Protein AF-A0A1E3YEC2-F1 (afdb_monomer_lite)

Foldseek 3Di:
DLVVLLVVLVVVLVVVVVVVVVVCPVVVVCVVVCCVPCVVVVVVVSVVSSVVSSVVSVVVVVVVVVVVVVVVVVVVVVVVVPVCNVVVVVVVVVVVVD

Radius of gyration: 26.92 Å; chains: 1; bounding box: 63×34×64 Å

Structure (mmCIF, N/CA/C/O backbone):
data_AF-A0A1E3YEC2-F1
#
_entry.id   AF-A0A1E3YEC2-F1
#
loop_
_atom_site.group_PDB
_atom_site.id
_atom_site.type_symbol
_atom_site.label_atom_id
_atom_site.label_alt_id
_atom_site.label_comp_id
_atom_site.label_asym_id
_atom_site.label_entity_id
_atom_site.label_seq_id
_atom_site.pdbx_PDB_ins_code
_atom_site.Cartn_x
_atom_site.Cartn_y
_atom_site.Cartn_z
_atom_site.occupancy
_atom_site.B_iso_or_equiv
_atom_site.auth_seq_id
_atom_site.auth_comp_id
_atom_site.auth_asym_id
_atom_site.auth_atom_id
_atom_site.pdbx_PDB_model_num
ATOM 1 N N . MET A 1 1 ? 9.003 -8.418 -9.346 1.00 69.62 1 MET A N 1
ATOM 2 C CA . MET A 1 1 ? 8.421 -7.099 -8.998 1.00 69.62 1 MET A CA 1
ATOM 3 C C . MET A 1 1 ? 7.143 -7.187 -8.178 1.00 69.62 1 MET A C 1
ATOM 5 O O . MET A 1 1 ? 7.037 -6.404 -7.252 1.00 69.62 1 MET A O 1
ATOM 9 N N . ILE A 1 2 ? 6.229 -8.132 -8.447 1.00 75.44 2 ILE A N 1
ATOM 10 C CA . ILE A 1 2 ? 4.969 -8.306 -7.688 1.00 75.44 2 ILE A CA 1
ATOM 11 C C . ILE A 1 2 ? 5.185 -8.293 -6.166 1.00 75.44 2 ILE A C 1
ATOM 13 O O . ILE A 1 2 ? 4.560 -7.493 -5.482 1.00 75.44 2 ILE A O 1
ATOM 17 N N . ALA A 1 3 ? 6.125 -9.093 -5.652 1.00 78.44 3 ALA A N 1
ATOM 18 C CA . ALA A 1 3 ? 6.426 -9.129 -4.218 1.00 78.44 3 ALA A CA 1
ATOM 19 C C . ALA A 1 3 ? 6.913 -7.775 -3.665 1.00 78.44 3 ALA A C 1
ATOM 21 O O . ALA A 1 3 ? 6.478 -7.353 -2.602 1.00 78.44 3 ALA A O 1
ATOM 22 N N . ASN A 1 4 ? 7.760 -7.057 -4.413 1.00 80.62 4 ASN A N 1
ATOM 23 C CA . ASN A 1 4 ? 8.290 -5.757 -3.991 1.00 80.62 4 ASN A CA 1
ATOM 24 C C . ASN A 1 4 ? 7.210 -4.661 -4.009 1.00 80.62 4 ASN A C 1
ATOM 26 O O . ASN A 1 4 ? 7.137 -3.838 -3.104 1.00 80.62 4 ASN A O 1
ATOM 30 N N . SER A 1 5 ? 6.335 -4.675 -5.020 1.00 82.00 5 SER A N 1
ATOM 31 C CA . SER A 1 5 ? 5.194 -3.760 -5.117 1.00 82.00 5 SER A CA 1
ATOM 32 C C . SER A 1 5 ? 4.158 -4.021 -4.020 1.00 82.00 5 SER A C 1
ATOM 34 O O . SER A 1 5 ? 3.637 -3.071 -3.445 1.00 82.00 5 SER A O 1
ATOM 36 N N . ALA A 1 6 ? 3.894 -5.292 -3.694 1.00 84.31 6 ALA A N 1
ATOM 37 C CA . ALA A 1 6 ? 3.013 -5.684 -2.592 1.00 84.31 6 ALA A CA 1
ATOM 38 C C . ALA A 1 6 ? 3.586 -5.268 -1.237 1.00 84.31 6 ALA A C 1
ATOM 40 O O . ALA A 1 6 ? 2.862 -4.712 -0.416 1.00 84.31 6 ALA A O 1
ATOM 41 N N . PHE A 1 7 ? 4.888 -5.470 -1.030 1.00 86.38 7 PHE A N 1
ATOM 42 C CA . PHE A 1 7 ? 5.572 -5.049 0.187 1.00 86.38 7 PHE A CA 1
ATOM 43 C C . PHE A 1 7 ? 5.528 -3.527 0.370 1.00 86.38 7 PHE A C 1
ATOM 45 O O . PHE A 1 7 ? 5.158 -3.048 1.438 1.00 86.38 7 PHE A O 1
ATOM 52 N N . LEU A 1 8 ? 5.820 -2.757 -0.684 1.00 87.81 8 LEU A N 1
ATOM 53 C CA . LEU A 1 8 ? 5.767 -1.295 -0.627 1.00 87.81 8 LEU A CA 1
ATOM 54 C C . LEU A 1 8 ? 4.339 -0.779 -0.383 1.00 87.81 8 LEU A C 1
ATOM 56 O O . LEU A 1 8 ? 4.146 0.121 0.432 1.00 87.81 8 LEU A O 1
ATOM 60 N N . ALA A 1 9 ? 3.337 -1.376 -1.037 1.00 88.75 9 ALA A N 1
ATOM 61 C CA . ALA A 1 9 ? 1.932 -1.048 -0.806 1.00 88.75 9 ALA A CA 1
ATOM 62 C C . ALA A 1 9 ? 1.510 -1.348 0.640 1.00 88.75 9 ALA A C 1
ATOM 64 O O . ALA A 1 9 ? 0.870 -0.516 1.279 1.00 88.75 9 ALA A O 1
ATOM 65 N N . ALA A 1 10 ? 1.908 -2.503 1.180 1.00 89.31 10 ALA A N 1
ATOM 66 C CA . ALA A 1 10 ? 1.640 -2.863 2.567 1.00 89.31 10 ALA A CA 1
ATOM 67 C C . ALA A 1 10 ? 2.307 -1.879 3.537 1.00 89.31 10 ALA A C 1
ATOM 69 O O . ALA A 1 10 ? 1.659 -1.420 4.469 1.00 89.31 10 ALA A O 1
ATOM 70 N N . MET A 1 11 ? 3.565 -1.502 3.293 1.00 92.88 11 MET A N 1
ATOM 71 C CA . MET A 1 11 ? 4.304 -0.568 4.146 1.00 92.88 11 MET A CA 1
ATOM 72 C C . MET A 1 11 ? 3.632 0.808 4.206 1.00 92.88 11 MET A C 1
ATOM 74 O O . MET A 1 11 ? 3.452 1.359 5.289 1.00 92.88 11 MET A O 1
ATOM 78 N N . ILE A 1 12 ? 3.209 1.345 3.059 1.00 91.25 12 ILE A N 1
ATOM 79 C CA . ILE A 1 12 ? 2.503 2.630 2.993 1.00 91.25 12 ILE A CA 1
ATOM 80 C C . ILE A 1 12 ? 1.125 2.529 3.654 1.00 91.25 12 ILE A C 1
ATOM 82 O O . I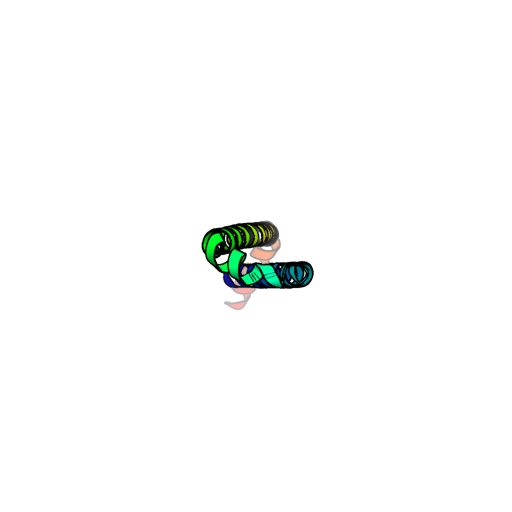LE A 1 12 ? 0.767 3.414 4.425 1.00 91.25 12 ILE A O 1
ATOM 86 N N . LEU A 1 13 ? 0.365 1.457 3.396 1.00 91.75 13 LEU A N 1
ATOM 87 C CA . LEU A 1 13 ? -0.929 1.223 4.042 1.00 91.75 13 LEU A CA 1
ATOM 88 C C . LEU A 1 13 ? -0.787 1.236 5.568 1.00 91.75 13 LEU A C 1
ATOM 90 O O . LEU A 1 13 ? -1.544 1.910 6.256 1.00 91.75 13 LEU A O 1
ATOM 94 N N . LEU A 1 14 ? 0.211 0.522 6.085 1.00 90.69 14 LEU A N 1
ATOM 95 C CA . LEU A 1 14 ? 0.488 0.404 7.513 1.00 90.69 14 LEU A CA 1
ATOM 96 C C . LEU A 1 14 ? 0.847 1.773 8.118 1.00 90.69 14 LEU A C 1
ATOM 98 O O . LEU A 1 14 ? 0.340 2.137 9.177 1.00 90.69 14 LEU A O 1
ATOM 102 N N . LEU A 1 15 ? 1.649 2.569 7.406 1.00 92.88 15 LEU A N 1
ATOM 103 C CA . LEU A 1 15 ? 2.015 3.929 7.805 1.00 92.88 15 LEU A CA 1
ATOM 104 C C . LEU A 1 15 ? 0.785 4.851 7.852 1.00 92.88 15 LEU A C 1
ATOM 106 O O . LEU A 1 15 ? 0.583 5.555 8.840 1.00 92.88 15 LEU A O 1
ATOM 110 N N . VAL A 1 16 ? -0.082 4.791 6.836 1.00 89.44 16 VAL A N 1
ATOM 111 C CA . VAL A 1 16 ? -1.352 5.536 6.801 1.00 89.44 16 VAL A CA 1
ATOM 112 C C . VAL A 1 16 ? -2.243 5.138 7.974 1.00 89.44 16 VAL A C 1
ATOM 114 O O . VAL A 1 16 ? -2.750 6.012 8.672 1.00 89.44 16 VAL A O 1
ATOM 117 N N . VAL A 1 17 ? -2.394 3.837 8.235 1.00 87.62 17 VAL A N 1
ATOM 118 C CA . VAL A 1 17 ? -3.178 3.336 9.370 1.00 87.62 17 VAL A CA 1
ATOM 119 C C . VAL A 1 17 ? -2.633 3.876 10.687 1.00 87.62 17 VAL A C 1
ATOM 121 O O . VAL A 1 17 ? -3.417 4.389 11.476 1.00 87.62 17 VAL A O 1
ATOM 124 N N . PHE A 1 18 ? -1.319 3.836 10.919 1.00 87.44 18 PHE A N 1
ATOM 125 C CA . PHE A 1 18 ? -0.725 4.373 12.149 1.00 87.44 18 PHE A CA 1
ATOM 126 C C . PHE A 1 18 ? -0.974 5.870 12.328 1.00 87.44 18 PHE A C 1
ATOM 128 O O . PHE A 1 18 ? -1.360 6.299 13.414 1.00 87.44 18 PHE A O 1
ATOM 135 N N . VAL A 1 19 ? -0.788 6.660 11.270 1.00 88.62 19 VAL A N 1
ATOM 136 C CA . VAL A 1 19 ? -1.030 8.109 11.309 1.00 88.62 19 VAL A CA 1
ATOM 137 C C . VAL A 1 19 ? -2.496 8.401 11.621 1.00 88.62 19 VAL A C 1
ATOM 139 O O . VAL A 1 19 ? -2.793 9.239 12.471 1.00 88.62 19 VAL A O 1
ATOM 142 N N . VAL A 1 20 ? -3.414 7.682 10.976 1.00 85.81 20 VAL A N 1
ATOM 143 C CA . VAL A 1 20 ? -4.856 7.813 11.203 1.00 85.81 20 VAL A CA 1
ATOM 144 C C . VAL A 1 20 ? -5.211 7.401 12.633 1.00 85.81 20 VAL A C 1
ATOM 146 O O . VAL A 1 20 ? -5.882 8.154 13.330 1.00 85.81 20 VAL A O 1
ATOM 149 N N . PHE A 1 21 ? -4.704 6.270 13.127 1.00 82.69 21 PHE A N 1
ATOM 150 C CA . PHE A 1 21 ? -4.930 5.827 14.507 1.00 82.69 21 PHE A CA 1
ATOM 151 C C . PHE A 1 21 ? -4.417 6.826 15.549 1.00 82.69 21 PHE A C 1
ATOM 153 O O . PHE A 1 21 ? -5.082 7.010 16.569 1.00 82.69 21 PHE A O 1
ATOM 160 N N . GLY A 1 22 ? -3.284 7.485 15.287 1.00 81.00 22 GLY A N 1
ATOM 161 C CA . GLY A 1 22 ? -2.763 8.562 16.131 1.00 81.00 22 GLY A CA 1
ATOM 162 C C . GLY A 1 22 ? -3.673 9.792 16.149 1.00 81.00 22 GLY A C 1
ATOM 163 O O . GLY A 1 22 ? -3.884 10.391 17.195 1.00 81.00 22 GLY A O 1
ATOM 164 N N . GLN A 1 23 ? -4.296 10.138 15.021 1.00 82.88 23 GLN A N 1
ATOM 165 C CA . GLN A 1 23 ? -5.274 11.234 14.970 1.00 82.88 23 GLN A CA 1
ATOM 166 C C . GLN A 1 23 ? -6.619 10.864 15.619 1.00 82.88 23 GLN A C 1
ATOM 168 O O . GLN A 1 23 ? -7.312 11.729 16.153 1.00 82.88 23 GLN A O 1
ATOM 173 N N . LEU A 1 24 ? -6.983 9.578 15.626 1.00 77.31 24 LEU A N 1
ATOM 174 C CA . LEU A 1 24 ? -8.207 9.064 16.252 1.00 77.31 24 LEU A CA 1
ATOM 175 C C . LEU A 1 24 ? -8.094 8.867 17.773 1.00 77.31 24 LEU A C 1
ATOM 177 O O . LEU A 1 24 ? -9.021 8.340 18.395 1.00 77.31 24 LEU A O 1
ATOM 181 N N . GLU A 1 25 ? -7.001 9.289 18.405 1.00 72.50 25 GLU A N 1
ATOM 182 C CA . GLU A 1 25 ? -6.839 9.191 19.858 1.00 72.50 25 GLU A CA 1
ATOM 183 C C . GLU A 1 25 ? -7.936 9.967 20.615 1.00 72.50 25 GLU A C 1
ATOM 185 O O . GLU A 1 25 ? -8.426 9.501 21.643 1.00 72.50 25 GLU A O 1
ATOM 190 N N . PHE A 1 26 ? -8.448 11.051 20.020 1.00 69.88 26 PHE A N 1
ATOM 191 C CA . PHE A 1 26 ? -9.598 11.820 20.517 1.00 69.88 26 PHE A CA 1
ATOM 192 C C . PHE A 1 26 ? -10.908 11.006 20.607 1.00 69.88 26 PHE A C 1
ATOM 194 O O . PHE A 1 26 ? -11.780 11.312 21.416 1.00 69.88 26 PHE A O 1
ATOM 201 N N . LEU A 1 27 ? -11.051 9.932 19.821 1.00 71.00 27 LEU A N 1
ATOM 202 C CA . LEU A 1 27 ? -12.235 9.060 19.798 1.00 71.00 27 LEU A CA 1
ATOM 203 C C . LEU A 1 27 ? -12.150 7.880 20.784 1.00 71.00 27 LEU A C 1
ATOM 205 O O . LEU A 1 27 ? -12.990 6.980 20.730 1.00 71.00 27 LEU A O 1
ATOM 209 N N . ALA A 1 28 ? -11.170 7.871 21.697 1.00 67.00 28 ALA A N 1
ATOM 210 C CA . ALA A 1 28 ? -10.941 6.802 22.674 1.00 67.00 28 ALA A CA 1
ATOM 211 C C . ALA A 1 28 ? -12.210 6.203 23.334 1.00 67.00 28 ALA A C 1
ATOM 213 O O . ALA A 1 28 ? -12.318 4.975 23.324 1.00 67.00 28 ALA A O 1
ATOM 214 N N . PRO A 1 29 ? -13.195 6.986 23.831 1.00 74.06 29 PRO A N 1
ATOM 215 C CA . PRO A 1 29 ? -14.393 6.417 24.461 1.00 74.06 29 PRO A CA 1
ATOM 216 C C . PRO A 1 29 ? -15.351 5.706 23.486 1.00 74.06 29 PRO A C 1
ATOM 218 O O . PRO A 1 29 ? -16.118 4.847 23.910 1.00 74.06 29 PRO A O 1
ATOM 221 N N . PHE A 1 30 ? -15.292 5.999 22.182 1.00 69.56 30 PHE A N 1
ATOM 222 C CA . PHE A 1 30 ? -16.174 5.412 21.160 1.00 69.56 30 PHE A CA 1
ATOM 223 C C . PHE A 1 30 ? -15.510 4.311 20.322 1.00 69.56 30 PHE A C 1
ATOM 225 O O . PHE A 1 30 ? -16.176 3.692 19.490 1.00 69.56 30 PHE A O 1
ATOM 232 N N . LYS A 1 31 ? -14.221 4.016 20.553 1.00 70.88 31 LYS A N 1
ATOM 233 C CA . LYS A 1 31 ? -13.462 2.997 19.801 1.00 70.88 31 LYS A CA 1
ATOM 234 C C . LYS A 1 31 ? -14.163 1.639 19.772 1.00 70.88 31 LYS A C 1
ATOM 236 O O . LYS A 1 31 ? -14.205 1.007 18.723 1.00 70.88 31 LYS A O 1
ATOM 241 N N . SER A 1 32 ? -14.746 1.221 20.897 1.00 71.38 32 SER A N 1
ATOM 242 C CA . SER A 1 32 ? -15.438 -0.069 21.002 1.00 71.38 32 SER A CA 1
ATOM 243 C C . SER A 1 32 ? -16.697 -0.123 20.128 1.00 71.38 32 SER A C 1
ATOM 245 O O . SER A 1 32 ? -16.909 -1.085 19.396 1.00 71.38 32 SER A O 1
ATOM 247 N N . LEU A 1 33 ? -17.495 0.949 20.117 1.00 76.62 33 LEU A N 1
ATOM 248 C CA . LEU A 1 33 ? -18.731 1.013 19.332 1.00 76.62 33 LEU A CA 1
ATOM 249 C C . LEU A 1 33 ? -18.440 1.005 17.821 1.00 76.62 33 LEU A C 1
ATOM 251 O O . LEU A 1 33 ? -19.073 0.284 17.056 1.00 76.62 33 LEU A O 1
ATOM 255 N N . ILE A 1 34 ? -17.426 1.768 17.405 1.00 76.50 34 ILE A N 1
ATOM 256 C CA . ILE A 1 34 ? -17.010 1.878 16.002 1.00 76.50 34 ILE A CA 1
ATOM 257 C C . ILE A 1 34 ? -16.410 0.561 15.509 1.00 76.50 34 ILE A C 1
ATOM 259 O O . ILE A 1 34 ? -16.718 0.121 14.404 1.00 76.50 34 ILE A O 1
ATOM 263 N N . LEU A 1 35 ? -15.582 -0.092 16.328 1.00 75.75 35 LEU A N 1
ATOM 264 C CA . LEU A 1 35 ? -15.005 -1.386 15.976 1.00 75.75 35 LEU A CA 1
ATOM 265 C C . LEU A 1 35 ? -16.057 -2.486 15.901 1.00 75.75 35 LEU A C 1
ATOM 267 O O . LEU A 1 35 ? -15.890 -3.385 15.097 1.00 75.75 35 LEU A O 1
ATOM 271 N N . THR A 1 36 ? -17.122 -2.437 16.697 1.00 77.94 36 THR A N 1
ATOM 272 C CA . THR A 1 36 ? -18.127 -3.511 16.683 1.00 77.94 36 THR A CA 1
ATOM 273 C C . THR A 1 36 ? -19.067 -3.379 15.484 1.00 77.94 36 THR A C 1
ATOM 275 O O . THR A 1 36 ? -19.314 -4.361 14.790 1.00 77.94 36 THR A O 1
ATOM 278 N N . GLU A 1 37 ? -19.527 -2.161 15.189 1.00 83.56 37 GLU A N 1
ATOM 279 C CA . GLU A 1 37 ? -20.534 -1.924 14.146 1.00 83.56 37 GLU A CA 1
ATOM 280 C C . GLU A 1 37 ? -19.915 -1.741 12.748 1.00 83.56 37 GLU A C 1
ATOM 282 O O . GLU A 1 37 ? -20.454 -2.205 11.745 1.00 83.56 37 GLU A O 1
ATOM 287 N N . TYR A 1 38 ? -18.745 -1.095 12.661 1.00 83.31 38 TYR A N 1
ATOM 288 C CA . TYR A 1 38 ? -18.134 -0.695 11.388 1.00 83.31 38 TYR A CA 1
ATOM 289 C C . TYR A 1 38 ? -16.885 -1.497 11.015 1.00 83.31 38 TYR A C 1
ATOM 291 O O . TYR A 1 38 ? -16.240 -1.162 10.017 1.00 83.31 38 TYR A O 1
ATOM 299 N N . LEU A 1 39 ? -16.552 -2.576 11.741 1.00 82.44 39 LEU A N 1
ATOM 300 C CA . LEU A 1 39 ? -15.371 -3.403 11.449 1.00 82.44 39 LEU A CA 1
ATOM 301 C C . LEU A 1 39 ? -15.302 -3.790 9.971 1.00 82.44 39 LEU A C 1
ATOM 303 O O . LEU A 1 39 ? -14.274 -3.621 9.322 1.00 82.44 39 LEU A O 1
ATOM 307 N N . TRP A 1 40 ? -16.418 -4.286 9.437 1.00 86.75 40 TRP A N 1
ATOM 308 C CA . TRP A 1 40 ? -16.497 -4.787 8.070 1.00 86.75 40 TRP A CA 1
ATOM 309 C C . TRP A 1 40 ? -16.295 -3.691 7.033 1.00 86.75 40 TRP A C 1
ATOM 311 O O . TRP A 1 40 ? -15.612 -3.910 6.034 1.00 86.75 40 TRP A O 1
ATOM 321 N N . VAL A 1 41 ? -16.831 -2.499 7.289 1.00 88.31 41 VAL A N 1
ATOM 322 C CA . VAL A 1 41 ? -16.654 -1.343 6.406 1.00 88.31 41 VAL A CA 1
ATOM 323 C C . VAL A 1 41 ? -15.200 -0.878 6.435 1.00 88.31 41 VAL A C 1
ATOM 325 O O . VAL A 1 41 ? -14.621 -0.628 5.379 1.00 88.31 41 VAL A O 1
ATOM 328 N N . ILE A 1 42 ? -14.582 -0.825 7.618 1.00 86.44 42 ILE A N 1
ATOM 329 C CA . 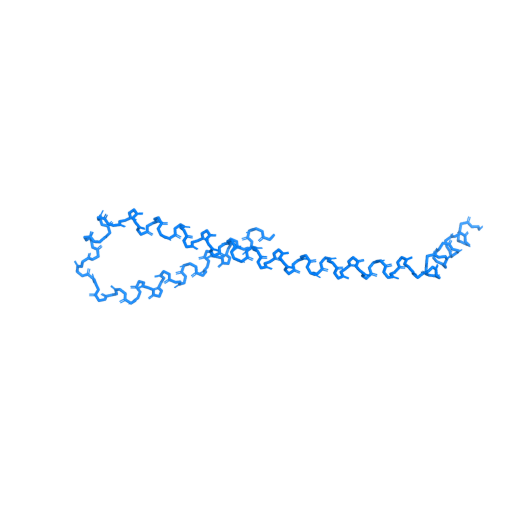ILE A 1 42 ? -13.179 -0.430 7.808 1.00 86.44 42 ILE A CA 1
ATOM 330 C C . ILE A 1 42 ? -12.237 -1.433 7.133 1.00 86.44 42 ILE A C 1
ATOM 332 O O . ILE A 1 42 ? -11.356 -1.043 6.369 1.00 86.44 42 ILE A O 1
ATOM 336 N N . VAL A 1 43 ? -12.439 -2.732 7.358 1.00 88.56 43 VAL A N 1
ATOM 337 C CA . VAL A 1 43 ? -11.641 -3.792 6.725 1.00 88.56 43 VAL A CA 1
ATOM 338 C C . VAL A 1 43 ? -11.839 -3.779 5.210 1.00 88.56 43 VAL A C 1
ATOM 340 O O . VAL A 1 43 ? -10.861 -3.835 4.468 1.00 88.56 43 VAL A O 1
ATOM 343 N N . GLY A 1 44 ? -13.077 -3.643 4.733 1.00 92.25 44 GLY A N 1
ATOM 344 C CA . GLY A 1 44 ? -13.372 -3.560 3.303 1.00 92.25 44 GLY A CA 1
ATOM 345 C C . GLY A 1 44 ? -12.678 -2.372 2.639 1.00 92.25 44 GLY A C 1
ATOM 346 O O . GLY A 1 44 ? -12.024 -2.528 1.608 1.00 92.25 44 GLY A O 1
ATOM 347 N N . SER A 1 45 ? -12.741 -1.194 3.258 1.00 88.44 45 SER A N 1
ATOM 348 C CA . SER A 1 45 ? -12.066 0.001 2.743 1.00 88.44 45 SER A CA 1
ATOM 349 C C . SER A 1 45 ? -10.538 -0.109 2.810 1.00 88.44 45 SER A C 1
ATOM 351 O O . SER A 1 45 ? -9.874 0.297 1.858 1.00 88.44 45 SER A O 1
ATOM 353 N N . LEU A 1 46 ? -9.970 -0.753 3.835 1.00 90.50 46 LEU A N 1
ATOM 354 C CA . LEU A 1 46 ? -8.540 -1.089 3.899 1.00 90.50 46 LEU A CA 1
ATOM 355 C C . LEU A 1 46 ? -8.098 -2.008 2.758 1.00 90.50 46 LEU A C 1
ATOM 357 O O . LEU A 1 46 ? -7.071 -1.752 2.129 1.00 90.50 46 LEU A O 1
ATOM 361 N N . VAL A 1 47 ? -8.873 -3.053 2.461 1.00 92.75 47 VAL A N 1
ATOM 362 C CA . VAL A 1 47 ? -8.590 -3.974 1.351 1.00 92.75 47 VAL A CA 1
ATOM 363 C C . VAL A 1 47 ? -8.644 -3.235 0.015 1.00 92.75 47 VAL A C 1
ATOM 365 O O . VAL A 1 47 ? -7.735 -3.376 -0.802 1.00 92.75 47 VAL A O 1
ATOM 368 N N . VAL A 1 48 ? -9.662 -2.401 -0.205 1.00 93.88 48 VAL A N 1
ATOM 369 C CA . VAL A 1 48 ? -9.778 -1.595 -1.430 1.00 93.88 48 VAL A CA 1
ATOM 370 C C . VAL A 1 48 ? -8.607 -0.619 -1.563 1.00 93.88 48 VAL A C 1
ATOM 372 O O . VAL A 1 48 ? -8.038 -0.500 -2.652 1.00 93.88 48 VAL A O 1
ATOM 375 N N . LEU A 1 49 ? -8.210 0.049 -0.477 1.00 92.00 49 LEU A N 1
ATOM 376 C CA . LEU A 1 49 ? -7.066 0.961 -0.478 1.00 92.00 49 LEU A CA 1
ATOM 377 C C . LEU A 1 49 ? -5.767 0.214 -0.806 1.00 92.00 49 LEU A C 1
ATOM 379 O O . LEU A 1 49 ? -4.994 0.664 -1.651 1.00 92.00 49 LEU A O 1
ATOM 383 N N . PHE A 1 50 ? -5.558 -0.956 -0.195 1.00 90.44 50 PHE A N 1
ATOM 384 C CA . PHE A 1 50 ? -4.412 -1.819 -0.468 1.00 90.44 50 PHE A CA 1
ATOM 385 C C . PHE A 1 50 ? -4.347 -2.231 -1.940 1.00 90.44 50 PHE A C 1
ATOM 387 O O . PHE A 1 50 ? -3.301 -2.084 -2.569 1.00 90.44 50 PHE A O 1
ATOM 394 N N . LEU A 1 51 ? -5.459 -2.704 -2.510 1.00 92.94 51 LEU A N 1
ATOM 395 C CA . LEU A 1 51 ? -5.519 -3.127 -3.911 1.00 92.94 51 LEU A CA 1
ATOM 396 C C . LEU A 1 51 ? -5.247 -1.968 -4.874 1.00 92.94 51 LEU A C 1
ATOM 398 O O . LEU A 1 51 ? -4.528 -2.152 -5.858 1.00 92.94 51 LEU A O 1
ATOM 402 N 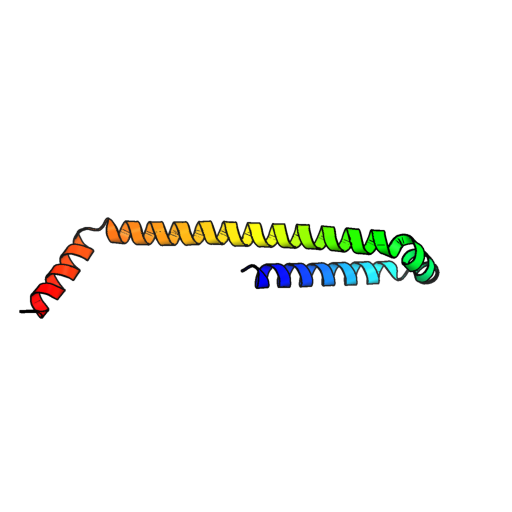N . ASN A 1 52 ? -5.769 -0.773 -4.586 1.00 93.56 52 ASN A N 1
ATOM 403 C CA . ASN A 1 52 ? -5.492 0.425 -5.380 1.00 93.56 52 ASN A CA 1
ATOM 404 C C . ASN A 1 52 ? -4.012 0.797 -5.328 1.00 93.56 52 ASN A C 1
ATOM 406 O O . ASN A 1 52 ? -3.390 1.023 -6.366 1.00 93.56 52 ASN A O 1
ATOM 410 N N . LEU A 1 53 ? -3.433 0.816 -4.131 1.00 89.62 53 LEU A N 1
ATOM 411 C CA . LEU A 1 53 ? -2.044 1.200 -3.943 1.00 89.62 53 LEU A CA 1
ATOM 412 C C . LEU A 1 53 ? -1.084 0.176 -4.557 1.00 89.62 53 LEU A C 1
ATOM 414 O O . LEU A 1 53 ? -0.130 0.546 -5.243 1.00 89.62 53 LEU A O 1
ATOM 418 N N . PHE A 1 54 ? -1.381 -1.113 -4.387 1.00 86.81 54 PHE A N 1
ATOM 419 C CA . PHE A 1 54 ? -0.676 -2.195 -5.059 1.00 86.81 54 PHE A CA 1
ATOM 420 C C . PHE A 1 54 ? -0.746 -2.042 -6.578 1.00 86.81 54 PHE A C 1
ATOM 422 O O . PHE A 1 54 ? 0.288 -2.097 -7.242 1.00 86.81 54 PHE A O 1
ATOM 429 N N . SER A 1 55 ? -1.939 -1.796 -7.123 1.00 87.75 55 SER A N 1
ATOM 430 C CA . SER A 1 55 ? -2.137 -1.611 -8.561 1.00 87.75 55 SER A CA 1
ATOM 431 C C . SER A 1 55 ? -1.359 -0.406 -9.083 1.00 87.75 55 SER A C 1
ATOM 433 O O . SER A 1 55 ? -0.662 -0.528 -10.087 1.00 87.75 55 SER A O 1
ATOM 435 N N . ALA A 1 56 ? -1.394 0.729 -8.383 1.00 87.25 56 ALA A N 1
ATOM 436 C CA . ALA A 1 56 ? -0.648 1.927 -8.752 1.00 87.25 56 ALA A CA 1
ATOM 437 C C . ALA A 1 56 ? 0.866 1.665 -8.785 1.00 87.25 56 ALA A C 1
ATOM 439 O O . ALA A 1 56 ? 1.518 1.908 -9.800 1.00 87.25 56 ALA A O 1
ATOM 440 N N . ILE A 1 57 ? 1.427 1.096 -7.714 1.00 85.88 57 ILE A N 1
ATOM 441 C CA . ILE A 1 57 ? 2.863 0.793 -7.620 1.00 85.88 57 ILE A CA 1
ATOM 442 C C . ILE A 1 57 ? 3.270 -0.253 -8.662 1.00 85.88 57 ILE A C 1
ATOM 444 O O . ILE A 1 57 ? 4.336 -0.146 -9.271 1.00 85.88 57 ILE A O 1
ATOM 448 N N . TYR A 1 58 ? 2.432 -1.263 -8.889 1.00 85.94 58 TYR A N 1
ATOM 449 C CA . TYR A 1 58 ? 2.682 -2.295 -9.885 1.00 85.94 58 TYR A CA 1
ATOM 450 C C . TYR A 1 58 ? 2.660 -1.731 -11.310 1.00 85.94 58 TYR A C 1
ATOM 452 O O . TYR A 1 58 ? 3.560 -2.034 -12.091 1.00 85.94 58 TYR A O 1
ATOM 460 N N . LEU A 1 59 ? 1.684 -0.883 -11.649 1.00 85.25 59 LEU A N 1
ATOM 461 C CA . LEU A 1 59 ? 1.591 -0.236 -12.960 1.00 85.25 59 LEU A CA 1
ATOM 462 C C . LEU A 1 59 ? 2.761 0.717 -13.204 1.00 85.25 59 LEU A C 1
ATOM 464 O O . LEU A 1 59 ? 3.341 0.686 -14.288 1.00 85.25 59 LEU A O 1
ATOM 468 N N . ILE A 1 60 ? 3.161 1.498 -12.198 1.00 82.75 60 ILE A N 1
ATOM 469 C CA . ILE A 1 60 ? 4.344 2.365 -12.275 1.00 82.75 60 ILE A CA 1
ATOM 470 C C . ILE A 1 60 ? 5.601 1.517 -12.491 1.00 82.75 60 ILE A C 1
ATOM 472 O O . ILE A 1 60 ? 6.361 1.770 -13.424 1.00 82.75 60 ILE A O 1
ATOM 476 N N . GLY A 1 61 ? 5.799 0.471 -11.684 1.00 81.06 61 GLY A N 1
ATOM 477 C CA . GLY A 1 61 ? 6.940 -0.434 -11.817 1.00 81.06 61 GLY A CA 1
ATOM 478 C C . GLY A 1 61 ? 6.985 -1.117 -13.183 1.00 81.06 61 GLY A C 1
ATOM 479 O O . GLY A 1 61 ? 8.034 -1.144 -13.822 1.00 81.06 61 GLY A O 1
ATOM 480 N N . ARG A 1 62 ? 5.839 -1.601 -13.675 1.00 79.94 62 ARG A N 1
ATOM 481 C CA . ARG A 1 62 ? 5.699 -2.220 -14.999 1.00 79.94 62 ARG A CA 1
ATOM 482 C C . ARG A 1 62 ? 5.964 -1.223 -16.128 1.00 79.94 62 ARG A C 1
ATOM 484 O O . ARG A 1 62 ? 6.641 -1.581 -17.086 1.00 79.94 62 ARG A O 1
ATOM 491 N N . GLY A 1 63 ? 5.461 0.005 -16.022 1.00 76.56 63 GLY A N 1
ATOM 492 C CA . GLY A 1 63 ? 5.676 1.065 -17.008 1.00 76.56 63 GLY A CA 1
ATOM 493 C C . GLY A 1 63 ? 7.141 1.497 -17.095 1.00 76.56 63 GLY A C 1
ATOM 494 O O . GLY A 1 63 ? 7.688 1.612 -18.191 1.00 76.56 63 GLY A O 1
ATOM 495 N N . LEU A 1 64 ? 7.806 1.657 -15.948 1.00 68.25 64 LEU A N 1
ATOM 496 C CA . LEU A 1 64 ? 9.242 1.938 -15.886 1.00 68.25 64 LEU A CA 1
ATOM 497 C C . LEU A 1 64 ? 10.063 0.772 -16.453 1.00 68.25 64 LEU A C 1
ATOM 499 O O . LEU A 1 64 ? 10.951 0.999 -17.271 1.00 68.25 64 LEU A O 1
ATOM 503 N N . PHE A 1 65 ? 9.701 -0.473 -16.127 1.00 61.66 65 PHE A N 1
ATOM 504 C CA . PHE A 1 65 ? 10.350 -1.655 -16.697 1.00 61.66 65 PHE A CA 1
ATOM 505 C C . PHE A 1 65 ? 10.172 -1.759 -18.211 1.00 61.66 65 PHE A C 1
ATOM 507 O O . PHE A 1 65 ? 11.143 -2.026 -18.901 1.00 61.66 65 PHE A O 1
ATOM 514 N N . LEU A 1 66 ? 8.981 -1.502 -1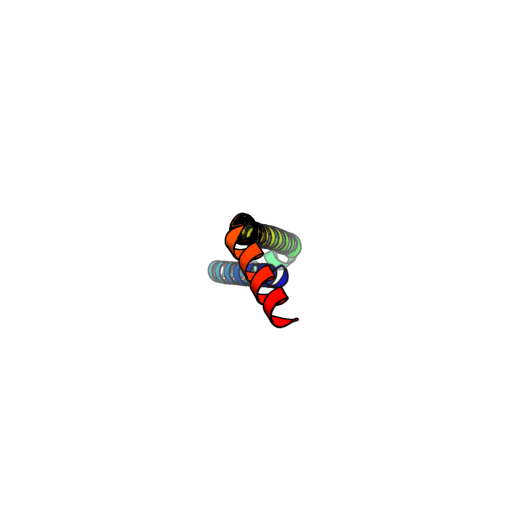8.759 1.00 61.16 66 LEU A N 1
ATOM 515 C CA . LEU A 1 66 ? 8.760 -1.467 -20.212 1.00 61.16 66 LEU A CA 1
ATOM 516 C C . LEU A 1 66 ? 9.623 -0.397 -20.890 1.00 61.16 66 LEU A C 1
ATOM 518 O O . LEU A 1 66 ? 10.188 -0.641 -21.955 1.00 61.16 66 LEU A O 1
ATOM 522 N N . LYS A 1 67 ? 9.779 0.768 -20.255 1.00 59.88 67 LYS A N 1
ATOM 523 C CA . LYS A 1 67 ? 10.630 1.856 -20.750 1.00 59.88 67 LYS A CA 1
ATOM 524 C C . LYS A 1 67 ? 12.121 1.509 -20.698 1.00 59.88 67 LYS A C 1
ATOM 526 O O . LYS A 1 67 ? 12.878 1.942 -21.569 1.00 59.88 67 LYS A O 1
ATOM 531 N N . ASP A 1 68 ? 12.564 0.753 -19.700 1.00 61.25 68 ASP A N 1
ATOM 532 C CA . ASP A 1 68 ? 13.953 0.295 -19.592 1.00 61.25 68 ASP A CA 1
ATOM 533 C C . ASP A 1 68 ? 14.235 -0.914 -20.493 1.00 61.25 68 ASP A C 1
ATOM 535 O O . ASP A 1 68 ? 15.277 -0.956 -21.144 1.00 61.25 68 ASP A O 1
ATOM 539 N N . THR A 1 69 ? 13.295 -1.852 -20.621 1.00 60.25 69 THR A N 1
ATOM 540 C CA . THR A 1 69 ? 13.374 -2.973 -21.566 1.00 60.25 69 THR A CA 1
ATOM 541 C C . THR A 1 69 ? 13.364 -2.473 -23.006 1.00 60.25 69 THR A C 1
ATOM 543 O O . THR A 1 69 ? 14.198 -2.917 -23.786 1.00 60.25 69 THR A O 1
ATOM 546 N N . GLY A 1 70 ? 12.518 -1.497 -23.354 1.00 61.56 70 GLY A N 1
ATOM 547 C CA . GLY A 1 70 ? 12.520 -0.868 -24.678 1.00 61.56 70 GLY A CA 1
ATOM 548 C C . GLY A 1 70 ? 13.837 -0.154 -24.992 1.00 61.56 70 G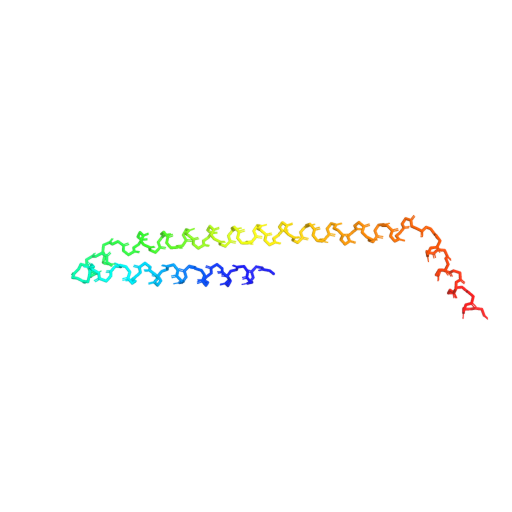LY A C 1
ATOM 549 O O . GLY A 1 70 ? 14.364 -0.288 -26.090 1.00 61.56 70 GLY A O 1
ATOM 550 N N . ARG A 1 71 ? 14.438 0.531 -24.009 1.00 65.25 71 ARG A N 1
ATOM 551 C CA . ARG A 1 71 ? 15.755 1.173 -24.169 1.00 65.25 71 ARG A CA 1
ATOM 552 C C . ARG A 1 71 ? 16.884 0.159 -24.336 1.00 65.25 71 ARG A C 1
ATOM 554 O O . ARG A 1 71 ? 17.769 0.366 -25.160 1.00 65.25 71 ARG A O 1
ATOM 561 N N . LYS A 1 72 ? 16.846 -0.941 -23.579 1.00 63.69 72 LYS A N 1
ATOM 562 C CA . LYS A 1 72 ? 17.795 -2.050 -23.738 1.00 63.69 72 LYS A CA 1
ATOM 563 C C . LYS A 1 72 ? 17.641 -2.724 -25.099 1.00 63.69 72 LYS A C 1
ATOM 565 O O . LYS A 1 72 ? 18.651 -3.004 -25.732 1.00 63.69 72 LYS A O 1
ATOM 570 N N . LEU A 1 73 ? 16.411 -2.927 -25.567 1.00 65.75 73 LEU A N 1
ATOM 571 C CA . LEU A 1 73 ? 16.146 -3.534 -26.868 1.00 65.75 73 LEU A CA 1
ATOM 572 C C . LEU A 1 73 ? 16.597 -2.624 -28.017 1.00 65.75 73 LEU A C 1
ATOM 574 O O . LEU A 1 73 ? 17.277 -3.102 -28.911 1.00 65.75 73 LEU A O 1
ATOM 578 N N . ALA A 1 74 ? 16.347 -1.315 -27.933 1.00 72.44 74 ALA A N 1
ATOM 579 C CA . ALA A 1 74 ? 16.842 -0.339 -28.907 1.00 72.44 74 ALA A CA 1
ATOM 580 C C . ALA A 1 74 ? 18.380 -0.269 -28.949 1.00 72.44 74 ALA A C 1
ATOM 582 O O . ALA A 1 74 ? 18.977 -0.079 -30.005 1.00 72.44 74 ALA A O 1
ATOM 583 N N . HIS A 1 75 ? 19.049 -0.442 -27.806 1.00 70.25 75 HIS A N 1
ATOM 584 C CA . HIS A 1 75 ? 20.510 -0.509 -27.764 1.00 70.25 75 HIS A CA 1
ATOM 585 C C . HIS A 1 75 ? 21.047 -1.797 -28.409 1.00 70.25 75 HIS A C 1
ATOM 587 O O . HIS A 1 75 ? 22.027 -1.752 -29.147 1.00 70.25 75 HIS A O 1
ATOM 593 N N . VAL A 1 76 ? 20.385 -2.934 -28.171 1.00 70.62 76 VAL A N 1
ATOM 594 C CA . VAL A 1 76 ? 20.697 -4.219 -28.821 1.00 70.62 76 VAL A CA 1
ATOM 595 C C . VAL A 1 76 ? 20.422 -4.160 -30.325 1.00 70.62 76 VAL A C 1
ATOM 597 O O . VAL A 1 76 ? 21.235 -4.635 -31.109 1.00 70.62 76 VAL A O 1
ATOM 600 N N . GLU A 1 77 ? 19.334 -3.521 -30.743 1.00 72.62 77 GLU A N 1
ATOM 601 C CA . GLU A 1 77 ? 19.026 -3.275 -32.150 1.00 72.62 77 GLU A CA 1
ATOM 602 C C . GLU A 1 77 ? 20.110 -2.422 -32.807 1.00 72.62 77 GLU A C 1
ATOM 604 O O . GLU A 1 77 ? 20.594 -2.779 -33.872 1.00 72.62 77 GLU A O 1
ATOM 609 N N . LYS A 1 78 ? 20.579 -1.359 -32.145 1.00 71.50 78 LYS A N 1
ATOM 610 C CA . LYS A 1 78 ? 21.685 -0.528 -32.641 1.00 71.50 78 LYS A CA 1
ATOM 611 C C . LYS A 1 78 ? 22.995 -1.316 -32.789 1.00 71.50 78 LYS A C 1
ATOM 613 O O . LYS A 1 78 ? 23.729 -1.100 -33.749 1.00 71.50 78 LYS A O 1
ATOM 618 N N . LEU A 1 79 ? 23.267 -2.243 -31.868 1.00 67.75 79 LEU A N 1
ATOM 619 C CA . LEU A 1 79 ? 24.396 -3.178 -31.955 1.00 67.75 79 LEU A CA 1
ATOM 620 C C . LEU A 1 79 ? 24.251 -4.162 -33.131 1.00 67.75 79 LEU A C 1
ATOM 622 O O . LEU A 1 79 ? 25.233 -4.432 -33.811 1.00 67.75 79 LEU A O 1
ATOM 626 N N . LEU A 1 80 ? 23.04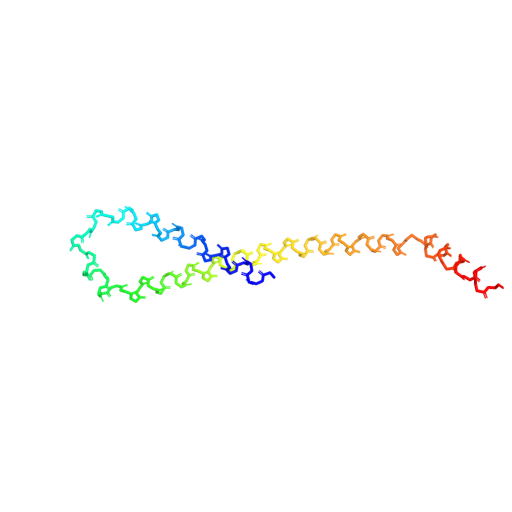0 -4.653 -33.410 1.00 64.00 80 LEU A N 1
ATOM 627 C CA . LEU A 1 80 ? 22.741 -5.522 -34.559 1.00 64.00 80 LEU A CA 1
ATOM 628 C C . LEU A 1 80 ? 22.774 -4.774 -35.901 1.00 64.00 80 LEU A C 1
ATOM 630 O O . LEU A 1 80 ? 23.189 -5.338 -36.908 1.00 64.00 80 LEU A O 1
ATOM 634 N N . HIS A 1 81 ? 22.362 -3.506 -35.914 1.00 66.31 81 HIS A N 1
ATOM 635 C CA . HIS A 1 81 ? 22.347 -2.643 -37.097 1.00 66.31 81 HIS A CA 1
ATOM 636 C C . HIS A 1 81 ? 23.711 -2.031 -37.429 1.00 66.31 81 HIS A C 1
ATOM 638 O O . HIS A 1 81 ? 23.810 -1.262 -38.381 1.00 66.31 81 HIS A O 1
ATOM 644 N N . THR A 1 82 ? 24.750 -2.338 -36.648 1.00 66.19 82 THR A N 1
ATOM 645 C CA . THR A 1 82 ? 26.133 -1.960 -36.950 1.00 66.19 82 THR A CA 1
ATOM 646 C C . THR A 1 82 ? 26.809 -3.175 -37.605 1.00 66.19 82 THR A C 1
ATOM 648 O O . THR A 1 82 ? 27.392 -4.003 -36.899 1.00 66.19 82 THR A O 1
ATOM 651 N N . PRO A 1 83 ? 26.692 -3.345 -38.941 1.00 60.47 83 PRO A N 1
ATOM 652 C CA . PRO A 1 83 ? 27.166 -4.531 -39.663 1.00 60.47 83 PRO A CA 1
ATOM 653 C C . PRO A 1 83 ? 28.656 -4.819 -39.441 1.00 60.47 83 PRO A C 1
ATOM 655 O O . PRO A 1 83 ? 29.051 -5.984 -39.413 1.00 60.47 83 PRO A O 1
ATOM 658 N N . ASP A 1 84 ? 29.460 -3.786 -39.179 1.00 61.34 84 ASP A N 1
ATOM 659 C CA . ASP A 1 84 ? 30.897 -3.923 -38.938 1.00 61.34 84 ASP A CA 1
ATOM 660 C C . ASP A 1 84 ? 31.226 -4.707 -37.660 1.00 61.34 84 ASP A C 1
ATOM 662 O O . ASP A 1 84 ? 32.208 -5.437 -37.631 1.00 61.34 84 ASP A O 1
ATOM 666 N N . THR A 1 85 ? 30.410 -4.640 -36.602 1.00 61.62 85 THR A N 1
ATOM 667 C CA . THR A 1 85 ? 30.722 -5.336 -35.337 1.00 61.62 85 THR A CA 1
ATOM 668 C C . THR A 1 85 ? 30.430 -6.836 -35.416 1.00 61.62 85 THR A C 1
ATOM 670 O O . THR A 1 85 ? 31.170 -7.648 -34.861 1.00 61.62 85 THR A O 1
ATOM 673 N N . VAL A 1 86 ? 29.376 -7.221 -36.141 1.00 63.66 86 VAL A N 1
ATOM 674 C CA . VAL A 1 86 ? 29.007 -8.632 -36.338 1.00 63.66 86 VAL A CA 1
ATOM 675 C C . VAL A 1 86 ? 29.924 -9.289 -37.369 1.00 63.66 86 VAL A C 1
ATOM 677 O O . VAL A 1 86 ? 30.399 -10.400 -37.137 1.00 63.66 86 VAL A O 1
ATOM 680 N N . ALA A 1 87 ? 30.236 -8.592 -38.467 1.00 67.81 87 ALA A N 1
ATOM 681 C CA . ALA A 1 87 ? 31.163 -9.083 -39.483 1.00 67.81 87 ALA A CA 1
ATOM 682 C C . ALA A 1 87 ? 32.587 -9.240 -38.929 1.00 67.81 87 ALA A C 1
ATOM 684 O O . ALA A 1 87 ? 33.230 -10.256 -39.189 1.00 67.81 87 ALA A O 1
ATOM 685 N N . HIS A 1 88 ? 33.055 -8.289 -38.114 1.00 67.00 88 HIS A N 1
ATOM 686 C CA . HIS A 1 88 ? 34.397 -8.343 -37.539 1.00 67.00 88 HIS A CA 1
ATOM 687 C C . HIS A 1 88 ? 34.533 -9.411 -36.441 1.00 67.00 88 HIS A C 1
ATOM 689 O O . HIS A 1 88 ? 35.553 -10.092 -36.374 1.00 67.00 88 HIS A O 1
ATOM 695 N N . GLY A 1 89 ? 33.491 -9.623 -35.627 1.00 66.31 89 GLY A N 1
ATOM 696 C CA . GLY A 1 89 ? 33.479 -10.694 -34.624 1.00 66.31 89 GLY A CA 1
ATOM 697 C C . GLY A 1 89 ? 33.353 -12.102 -35.223 1.00 66.31 89 GLY A C 1
ATOM 698 O O . GLY A 1 89 ? 33.848 -13.066 -34.640 1.00 66.31 89 GLY A O 1
ATOM 699 N N . LEU A 1 90 ? 32.711 -12.236 -36.390 1.00 72.94 90 LEU A N 1
ATOM 700 C CA . LEU A 1 90 ? 32.665 -13.492 -37.146 1.00 72.94 90 LEU A CA 1
ATOM 701 C C . LEU A 1 90 ? 33.987 -13.773 -37.866 1.00 72.94 90 LEU A C 1
ATOM 703 O O . LEU A 1 90 ? 34.443 -14.914 -37.840 1.00 72.94 90 LEU A O 1
ATOM 707 N N . SER A 1 91 ? 34.623 -12.758 -38.460 1.00 72.81 91 SER A N 1
ATOM 708 C CA . SER A 1 91 ? 35.917 -12.925 -39.134 1.00 72.81 91 SER A CA 1
ATOM 709 C C . SER A 1 91 ? 37.041 -13.268 -38.157 1.00 72.81 91 SER A C 1
ATOM 711 O O . SER A 1 91 ? 37.857 -14.135 -38.453 1.00 72.81 91 SER A O 1
ATOM 713 N N . GLU A 1 92 ? 37.040 -12.677 -36.960 1.00 75.94 92 GLU A N 1
ATOM 714 C CA . GLU A 1 92 ? 38.002 -12.998 -35.900 1.00 75.94 92 GLU A CA 1
ATOM 715 C C . GLU A 1 92 ? 37.840 -14.435 -35.378 1.00 75.94 92 GLU A C 1
ATOM 717 O O . GLU A 1 92 ? 38.823 -15.093 -35.045 1.00 75.94 92 GLU A O 1
ATOM 722 N N . ARG A 1 93 ? 36.606 -14.954 -35.331 1.00 75.56 93 ARG A N 1
ATOM 723 C CA . ARG A 1 93 ? 36.351 -16.346 -34.933 1.00 75.56 93 ARG A CA 1
ATOM 724 C C . ARG A 1 93 ? 36.715 -17.345 -36.021 1.00 75.56 93 ARG A C 1
ATOM 726 O O . ARG A 1 93 ? 37.291 -18.373 -35.690 1.00 75.56 93 ARG A O 1
ATOM 733 N N . LEU A 1 94 ? 36.436 -17.036 -37.287 1.00 76.88 94 LEU A N 1
ATOM 734 C CA . LEU A 1 94 ? 36.867 -17.878 -38.406 1.00 76.88 94 LEU A CA 1
ATOM 735 C C . LEU A 1 94 ? 38.396 -17.965 -38.494 1.00 76.88 94 LEU A C 1
ATOM 737 O O . LEU A 1 94 ? 38.920 -19.047 -38.699 1.00 76.88 94 LEU A O 1
ATOM 741 N N . ALA A 1 95 ? 39.104 -16.854 -38.273 1.00 75.75 95 ALA A N 1
ATOM 742 C CA . ALA A 1 95 ? 40.569 -16.811 -38.296 1.00 75.75 95 ALA A CA 1
ATOM 743 C C . ALA A 1 95 ? 41.241 -17.517 -37.102 1.00 75.75 95 ALA A C 1
ATOM 745 O O . ALA A 1 95 ? 42.462 -17.624 -37.062 1.00 75.75 95 ALA A O 1
ATOM 746 N N . LYS A 1 96 ? 40.463 -17.938 -36.098 1.00 72.00 96 LYS A N 1
ATOM 747 C CA . LYS A 1 96 ? 40.951 -18.645 -34.907 1.00 72.00 96 LYS A CA 1
ATOM 748 C C . LYS A 1 96 ? 40.695 -20.157 -34.961 1.00 72.00 96 LYS A C 1
ATOM 750 O O . LYS A 1 96 ? 41.305 -20.885 -34.183 1.00 72.00 96 LYS A O 1
ATOM 755 N N . ASP A 1 97 ? 39.795 -20.594 -35.841 1.00 64.56 97 ASP A N 1
ATOM 756 C CA . ASP A 1 97 ? 39.489 -22.007 -36.107 1.00 64.56 97 ASP A CA 1
ATOM 757 C C . ASP A 1 97 ? 40.303 -22.580 -37.294 1.00 64.56 97 ASP A C 1
ATOM 759 O O . ASP A 1 97 ? 40.143 -23.757 -37.621 1.00 64.56 97 ASP A O 1
ATOM 763 N N . GLU A 1 98 ? 41.176 -21.773 -37.914 1.00 51.88 98 GLU A N 1
ATOM 764 C CA . GLU A 1 98 ? 42.198 -22.180 -38.901 1.00 51.88 98 GLU A CA 1
ATOM 765 C C . GLU A 1 98 ? 43.584 -22.278 -38.239 1.00 51.88 98 GLU A C 1
ATOM 767 O O . GLU A 1 98 ? 44.299 -23.273 -38.506 1.00 51.88 98 GLU A O 1
#

pLDDT: mean 77.65, std 10.52, range [51.88, 93.88]

Secondary structure (DSSP, 8-state):
-HHHHHHHHHHHHHHHHHHHHHHGGGGGGGHHHHHHHHHHHHHHHHHHHHHHHHHHHHHHHHHHHHHHHHHHHHHHHHHHT-HHHHHHHHHHHHTT--

Sequence (98 aa):
MIANSAFLAAMILLLVVFVVFGQLEFLAPFKSLILTEYLWVIVGSLVVLFLNLFSAIYLIGRGLFLKDTGRKLAHVEKLLHTPDTVAHGLSERLAKDE